Protein AF-A0A8I1TE51-F1 (afdb_monomer)

pLDDT: mean 81.82, std 17.9, range [46.09, 98.19]

Solvent-accessible surface area (backbone atoms only — not comparable to full-atom values): 4781 Å² total; per-residue (Å²): 119,65,65,63,55,51,53,50,52,53,52,51,53,53,49,51,23,51,52,44,17,60,45,39,63,42,68,73,48,28,55,52,50,52,52,50,39,61,72,36,53,76,80,82,85,61,88,74,62,96,80,68,78,77,52,70,70,54,58,49,53,49,54,51,30,52,52,52,39,52,36,52,52,50,3,48,52,51,30,71,71,49,82,130

Secondary structure (DSSP, 8-state):
-HHHHHHHHHHHHHHHHHHHHHHTTSHHHHHHHHHHHHHHS----S---TT-PPPHHHHHHHHHHHHHHHHHHHHHHHHHHS--

Radius of gyration: 15.99 Å; Cα contacts (8 Å, |Δi|>4): 46; chains: 1; bounding box: 25×42×38 Å

Sequence (84 aa):
MTDILEARILAHRRLLISLVAMLAGDPNYRTRIEALLDESEIPMDQEEDPGIVPGEAFAEQSRSAEEITAILRQGLARASASPR

Mean predicted aligned error: 8.62 Å

Foldseek 3Di:
DVVVVVVVVVVVLVVLLQVLLVQCLDVVSVVVLVVVLVVLPDPPPDPPPVPDDPDVVVVVSNVVSVSSNVSSVSSNVNNVVDDD

Structure (mmCIF, N/CA/C/O backbone):
data_AF-A0A8I1TE51-F1
#
_entry.id   AF-A0A8I1TE51-F1
#
loop_
_atom_site.group_PDB
_atom_site.id
_atom_site.type_symbol
_atom_site.label_atom_id
_atom_site.label_alt_id
_atom_site.label_comp_id
_atom_site.label_asym_id
_atom_site.label_entity_id
_atom_site.label_seq_id
_atom_site.pdbx_PDB_ins_code
_atom_site.Cartn_x
_atom_site.Cartn_y
_atom_site.Cartn_z
_atom_site.occupancy
_atom_site.B_iso_or_equiv
_atom_site.auth_seq_id
_atom_site.auth_comp_id
_atom_site.auth_asym_id
_atom_site.auth_atom_id
_atom_site.pdbx_PDB_model_num
ATOM 1 N N . MET A 1 1 ? 13.900 -7.067 -25.106 1.00 57.59 1 MET A N 1
ATOM 2 C CA . MET A 1 1 ? 14.609 -6.476 -23.939 1.00 57.59 1 MET A CA 1
ATOM 3 C C . MET A 1 1 ? 13.624 -5.890 -22.923 1.00 57.59 1 MET A C 1
ATOM 5 O O . MET A 1 1 ? 13.887 -5.991 -21.733 1.00 57.59 1 MET A O 1
ATOM 9 N N . THR A 1 2 ? 12.492 -5.335 -23.373 1.00 65.81 2 THR A N 1
ATOM 10 C CA . THR A 1 2 ? 11.359 -4.864 -22.550 1.00 65.81 2 THR A CA 1
ATOM 11 C C . THR A 1 2 ? 10.798 -5.929 -21.604 1.00 65.81 2 THR A C 1
ATOM 13 O O . THR A 1 2 ? 10.600 -5.640 -20.430 1.00 65.81 2 THR A O 1
ATOM 16 N N . ASP A 1 3 ? 10.678 -7.177 -22.059 1.00 83.44 3 ASP A N 1
ATOM 17 C CA . ASP A 1 3 ? 10.013 -8.247 -21.297 1.00 83.44 3 ASP A CA 1
ATOM 18 C C . ASP A 1 3 ? 10.742 -8.612 -19.993 1.00 83.44 3 ASP A C 1
ATOM 20 O O . ASP A 1 3 ? 10.117 -8.966 -18.998 1.00 83.44 3 ASP A O 1
ATOM 24 N N . ILE A 1 4 ? 12.077 -8.488 -19.959 1.00 93.38 4 ILE A N 1
ATOM 25 C CA . ILE A 1 4 ? 12.865 -8.761 -18.745 1.00 93.38 4 ILE A CA 1
ATOM 26 C C . ILE A 1 4 ? 12.652 -7.651 -17.712 1.00 93.38 4 ILE A C 1
ATOM 28 O O . ILE A 1 4 ? 12.549 -7.927 -16.517 1.00 93.38 4 ILE A O 1
ATOM 32 N N . LEU A 1 5 ? 12.598 -6.392 -18.155 1.00 93.69 5 LEU A N 1
ATOM 33 C CA . LEU A 1 5 ? 12.344 -5.261 -17.266 1.00 93.69 5 LEU A CA 1
ATOM 34 C C . LEU A 1 5 ? 10.919 -5.324 -16.711 1.00 93.69 5 LEU A C 1
ATOM 36 O O . LEU A 1 5 ? 10.736 -5.208 -15.501 1.00 93.69 5 LEU A O 1
ATOM 40 N N . GLU A 1 6 ? 9.936 -5.580 -17.570 1.00 92.75 6 GLU A N 1
ATOM 41 C CA . GLU A 1 6 ? 8.541 -5.745 -17.170 1.00 92.75 6 GLU A CA 1
ATOM 42 C C . GLU A 1 6 ? 8.377 -6.904 -16.177 1.00 92.75 6 GLU A C 1
ATOM 44 O O . GLU A 1 6 ? 7.797 -6.723 -15.105 1.00 92.75 6 GLU A O 1
ATOM 49 N N . ALA A 1 7 ? 8.985 -8.063 -16.454 1.00 94.06 7 ALA A N 1
ATOM 50 C CA . ALA A 1 7 ? 8.973 -9.200 -15.537 1.00 94.06 7 ALA A CA 1
ATOM 51 C C . ALA A 1 7 ? 9.578 -8.851 -14.167 1.00 94.06 7 ALA A C 1
ATOM 53 O O . ALA A 1 7 ? 9.043 -9.253 -13.129 1.00 94.06 7 ALA A O 1
ATOM 54 N N . ARG A 1 8 ? 10.667 -8.068 -14.137 1.00 96.00 8 ARG A N 1
ATOM 55 C CA . ARG A 1 8 ? 11.262 -7.584 -12.883 1.00 96.00 8 ARG A CA 1
ATOM 56 C C . ARG A 1 8 ? 10.309 -6.646 -12.149 1.00 96.00 8 ARG A C 1
ATOM 58 O O . ARG A 1 8 ? 10.106 -6.850 -10.956 1.00 96.00 8 ARG A O 1
ATOM 65 N N . ILE A 1 9 ? 9.710 -5.666 -12.820 1.00 94.81 9 ILE A N 1
ATOM 66 C CA . ILE A 1 9 ? 8.770 -4.719 -12.195 1.00 94.81 9 ILE A CA 1
ATOM 67 C C . ILE A 1 9 ? 7.575 -5.471 -11.600 1.00 94.81 9 ILE A C 1
ATOM 69 O O . ILE A 1 9 ? 7.256 -5.294 -10.424 1.00 94.81 9 ILE A O 1
ATOM 73 N N . LEU A 1 10 ? 6.984 -6.397 -12.358 1.00 95.19 10 LEU A N 1
ATOM 74 C CA . LEU A 1 10 ? 5.878 -7.231 -11.889 1.00 95.19 10 LEU A CA 1
ATOM 75 C C . LEU A 1 10 ? 6.260 -8.077 -10.668 1.00 95.19 10 LEU A C 1
ATOM 77 O O . LEU A 1 10 ? 5.458 -8.214 -9.741 1.00 95.19 10 LEU A O 1
ATOM 81 N N . ALA A 1 11 ? 7.478 -8.627 -10.628 1.00 97.06 11 ALA A N 1
ATOM 82 C CA . ALA A 1 11 ? 7.963 -9.377 -9.472 1.00 97.06 11 ALA A CA 1
ATOM 83 C C . ALA A 1 11 ? 8.05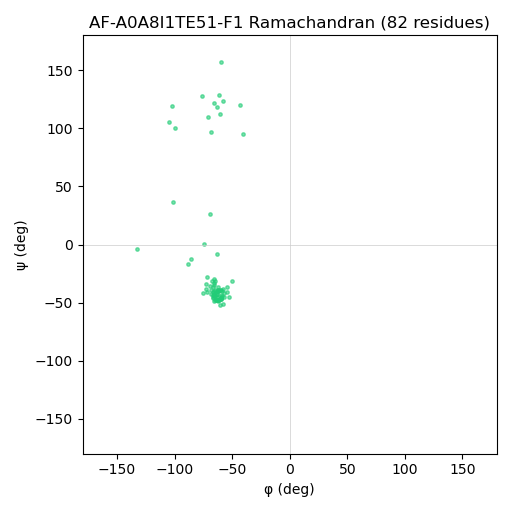6 -8.498 -8.211 1.00 97.06 11 ALA A C 1
ATOM 85 O O . ALA A 1 11 ? 7.596 -8.910 -7.145 1.00 97.06 11 ALA A O 1
ATOM 86 N N . HIS A 1 12 ? 8.577 -7.274 -8.334 1.00 97.69 12 HIS A N 1
ATOM 87 C CA . HIS A 1 12 ? 8.658 -6.334 -7.211 1.00 97.69 12 HIS A CA 1
ATOM 88 C C . HIS A 1 12 ? 7.265 -5.885 -6.762 1.00 97.69 12 HIS A C 1
ATOM 90 O O . HIS A 1 12 ? 6.976 -5.919 -5.568 1.00 97.69 12 HIS A O 1
ATOM 96 N N . ARG A 1 13 ? 6.363 -5.568 -7.700 1.00 97.56 13 ARG A N 1
ATOM 97 C CA . ARG A 1 13 ? 4.969 -5.211 -7.394 1.00 97.56 13 ARG A CA 1
ATOM 98 C C . ARG A 1 13 ? 4.267 -6.316 -6.604 1.00 97.56 13 ARG A C 1
ATOM 100 O O . ARG A 1 13 ? 3.648 -6.048 -5.578 1.00 97.56 13 ARG A O 1
ATOM 107 N N . ARG A 1 14 ? 4.423 -7.580 -7.016 1.00 97.19 14 ARG A N 1
ATOM 108 C CA . ARG A 1 14 ? 3.874 -8.745 -6.294 1.00 97.19 14 ARG A CA 1
ATOM 109 C C . ARG A 1 14 ? 4.456 -8.900 -4.890 1.00 97.19 14 ARG A C 1
ATOM 111 O O . ARG A 1 14 ? 3.717 -9.238 -3.959 1.00 97.19 14 ARG A O 1
ATOM 118 N N . LEU A 1 15 ? 5.759 -8.666 -4.732 1.00 98.00 15 LEU A N 1
ATOM 119 C CA . LEU A 1 15 ? 6.419 -8.709 -3.429 1.00 98.00 15 LEU A CA 1
ATOM 120 C C . LEU A 1 15 ? 5.869 -7.615 -2.505 1.00 98.00 15 LEU A C 1
ATOM 122 O O . LEU A 1 15 ? 5.474 -7.919 -1.383 1.00 98.00 15 LEU A O 1
ATOM 126 N N . LEU A 1 16 ? 5.761 -6.380 -2.998 1.00 98.19 16 LEU A N 1
ATOM 127 C CA . LEU A 1 16 ? 5.230 -5.242 -2.246 1.00 98.19 16 LEU A CA 1
ATOM 128 C C . LEU A 1 16 ? 3.777 -5.467 -1.814 1.00 98.19 16 LEU A C 1
ATOM 130 O O . LEU A 1 16 ? 3.469 -5.312 -0.637 1.00 98.19 16 LEU A O 1
ATOM 134 N N . ILE A 1 17 ? 2.906 -5.934 -2.715 1.00 98.12 17 ILE A N 1
ATOM 135 C CA . ILE A 1 17 ? 1.515 -6.290 -2.374 1.00 98.12 17 ILE A CA 1
ATOM 136 C C . ILE A 1 17 ? 1.477 -7.338 -1.253 1.00 98.12 17 ILE A C 1
ATOM 138 O O . ILE A 1 17 ? 0.663 -7.248 -0.335 1.00 98.12 17 ILE A O 1
ATOM 142 N N . SER A 1 18 ? 2.361 -8.338 -1.309 1.00 97.62 18 SER A N 1
ATOM 143 C CA . SER A 1 18 ? 2.424 -9.394 -0.293 1.00 97.62 18 SER A CA 1
ATOM 144 C C . SER A 1 18 ? 2.913 -8.861 1.059 1.00 97.62 18 SER A C 1
ATOM 146 O O . SER A 1 18 ? 2.361 -9.239 2.088 1.00 97.62 18 SER A O 1
ATOM 148 N N . LEU A 1 19 ? 3.896 -7.955 1.065 1.00 97.56 19 LEU A N 1
ATOM 149 C CA . LEU A 1 19 ? 4.373 -7.279 2.276 1.00 97.56 19 LEU A CA 1
ATOM 150 C C . LEU A 1 19 ? 3.271 -6.428 2.916 1.00 97.56 19 LEU A C 1
ATOM 152 O O . LEU A 1 19 ? 3.023 -6.562 4.112 1.00 97.56 19 LEU A O 1
ATOM 156 N N . VAL A 1 20 ? 2.565 -5.618 2.120 1.00 97.56 20 VAL A N 1
ATOM 157 C CA . VAL A 1 20 ? 1.429 -4.815 2.600 1.00 97.56 20 VAL A CA 1
ATOM 158 C C . VAL A 1 20 ? 0.345 -5.716 3.186 1.00 97.56 20 VAL A C 1
ATOM 160 O O . VAL A 1 20 ? -0.144 -5.434 4.273 1.00 97.56 20 VAL A O 1
ATOM 163 N N . ALA A 1 21 ? 0.008 -6.828 2.526 1.00 97.00 21 ALA A N 1
ATOM 164 C CA . ALA A 1 21 ? -0.996 -7.763 3.031 1.00 97.00 21 ALA A CA 1
ATOM 165 C C . ALA A 1 21 ? -0.605 -8.393 4.382 1.00 97.00 21 ALA A C 1
ATOM 167 O O . ALA A 1 21 ? -1.455 -8.533 5.259 1.00 97.00 21 ALA A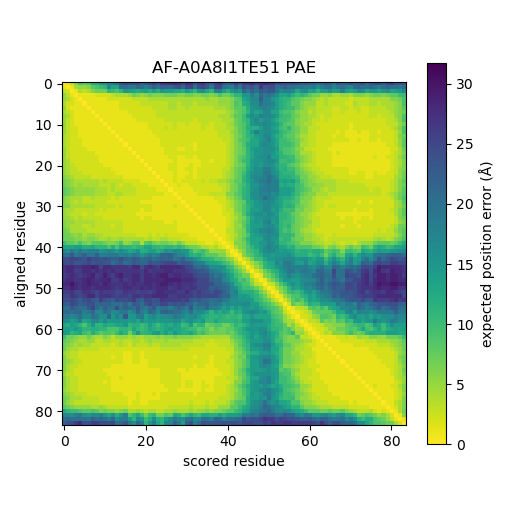 O 1
ATOM 168 N N . MET A 1 22 ? 0.672 -8.750 4.571 1.00 96.12 22 MET A N 1
ATOM 169 C CA . MET A 1 22 ? 1.167 -9.275 5.851 1.00 96.12 22 MET A CA 1
ATOM 170 C C . MET A 1 22 ? 1.099 -8.221 6.961 1.00 96.12 22 MET A C 1
ATOM 172 O O . MET A 1 22 ? 0.634 -8.521 8.060 1.00 96.12 22 MET A O 1
ATOM 176 N N . LEU A 1 23 ? 1.520 -6.986 6.669 1.00 96.12 23 LEU A N 1
ATOM 177 C CA . LEU A 1 23 ? 1.479 -5.874 7.621 1.00 96.12 23 LEU A CA 1
ATOM 178 C C . LEU A 1 23 ? 0.041 -5.498 7.993 1.00 96.12 23 LEU A C 1
ATO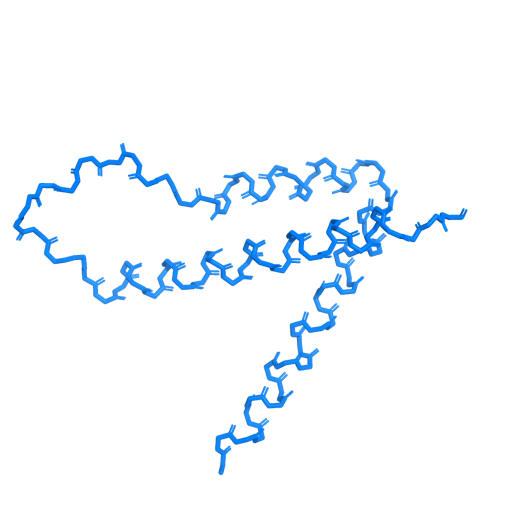M 180 O O . LEU A 1 23 ? -0.262 -5.370 9.173 1.00 96.12 23 LEU A O 1
ATOM 184 N N . ALA A 1 24 ? -0.861 -5.412 7.012 1.00 95.50 24 ALA A N 1
ATOM 185 C CA . ALA A 1 24 ? -2.277 -5.081 7.198 1.00 95.50 24 ALA A CA 1
ATOM 186 C C . ALA A 1 24 ? -3.058 -6.106 8.037 1.00 95.50 24 ALA A C 1
ATOM 188 O O . ALA A 1 24 ? -4.214 -5.869 8.395 1.00 95.50 24 ALA A O 1
ATOM 189 N N . GLY A 1 25 ? -2.445 -7.246 8.359 1.00 91.62 25 GLY A N 1
ATOM 190 C CA . GLY A 1 25 ? -2.966 -8.121 9.387 1.00 91.62 25 GLY A CA 1
ATOM 191 C C . GLY A 1 25 ? -2.976 -7.444 10.764 1.00 91.62 25 GLY A C 1
ATOM 192 O O . GLY A 1 25 ? -3.914 -7.651 11.534 1.00 91.62 25 GLY A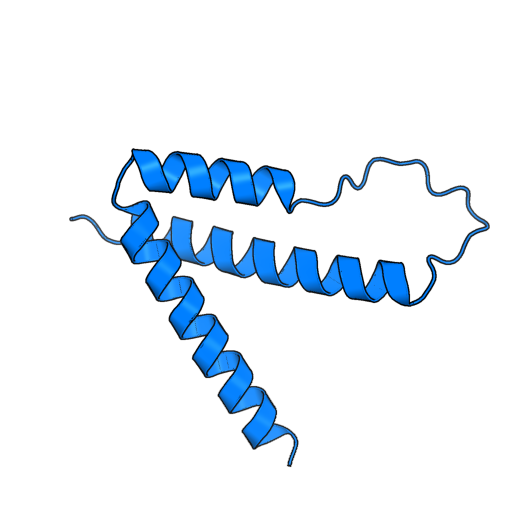 O 1
ATOM 193 N N . ASP A 1 26 ? -1.934 -6.719 11.156 1.00 93.62 26 ASP A N 1
ATOM 194 C CA . ASP A 1 26 ? -1.917 -6.030 12.452 1.00 93.62 26 ASP A CA 1
ATOM 195 C C . ASP A 1 26 ? -2.797 -4.769 12.377 1.00 93.62 26 ASP A C 1
ATOM 197 O O . ASP A 1 26 ? -2.580 -3.950 11.479 1.00 93.62 26 ASP A O 1
ATOM 201 N N . PRO A 1 27 ? -3.761 -4.567 13.295 1.00 92.06 27 PRO A N 1
ATOM 202 C CA . PRO A 1 27 ? -4.608 -3.376 13.294 1.00 92.06 27 PRO A CA 1
ATOM 203 C C . PRO A 1 27 ? -3.830 -2.051 13.302 1.00 92.06 27 PRO A C 1
ATOM 205 O O . PRO A 1 27 ? -4.237 -1.113 12.625 1.00 92.06 27 PRO A O 1
ATOM 208 N N . ASN A 1 28 ? -2.693 -1.968 14.003 1.00 91.44 28 ASN A N 1
ATOM 209 C CA . ASN A 1 28 ? -1.901 -0.736 14.067 1.00 91.44 28 ASN A CA 1
ATOM 210 C C . ASN A 1 28 ? -1.261 -0.403 12.714 1.00 91.44 28 ASN A C 1
ATOM 212 O O . ASN A 1 28 ? -1.267 0.750 12.278 1.00 91.44 28 ASN A O 1
ATOM 216 N N . TYR A 1 29 ? -0.719 -1.415 12.030 1.00 94.88 29 TYR A N 1
ATOM 217 C CA . TYR A 1 29 ? -0.147 -1.226 10.699 1.00 94.88 29 TYR A CA 1
ATOM 218 C C . TYR A 1 29 ? -1.232 -1.018 9.648 1.00 94.88 29 TYR A C 1
ATOM 220 O O . TYR A 1 29 ? -1.027 -0.229 8.730 1.00 94.88 29 TYR A O 1
ATOM 228 N N . ARG A 1 30 ? -2.396 -1.657 9.802 1.00 95.12 30 ARG A N 1
ATOM 229 C CA . ARG A 1 30 ? -3.545 -1.451 8.920 1.00 95.12 30 ARG A CA 1
ATOM 230 C C . ARG A 1 30 ? -3.989 0.011 8.904 1.00 95.12 30 ARG A C 1
ATOM 232 O O . ARG A 1 30 ? -4.036 0.590 7.824 1.00 95.12 30 ARG A O 1
ATOM 239 N N . THR A 1 31 ? -4.195 0.626 10.069 1.00 94.12 31 THR A N 1
ATOM 240 C CA . THR A 1 31 ? -4.552 2.053 10.160 1.00 94.12 31 THR A CA 1
ATOM 241 C C . THR A 1 31 ? -3.495 2.943 9.506 1.00 94.12 31 THR A C 1
ATOM 243 O O . THR A 1 31 ? -3.825 3.916 8.832 1.00 94.12 31 THR A O 1
ATOM 246 N N . ARG A 1 32 ? -2.202 2.616 9.657 1.00 94.50 32 ARG A N 1
ATOM 247 C CA . ARG A 1 32 ? -1.136 3.401 9.018 1.00 94.50 32 ARG A CA 1
ATOM 248 C C . ARG A 1 32 ? -1.115 3.240 7.495 1.00 94.50 32 ARG A C 1
ATOM 250 O O . ARG A 1 32 ? -0.810 4.206 6.805 1.00 94.50 32 ARG A O 1
ATOM 257 N N . ILE A 1 33 ? -1.424 2.048 6.986 1.00 95.44 33 ILE A N 1
ATOM 258 C CA . ILE A 1 33 ? -1.547 1.767 5.548 1.00 95.44 33 ILE A CA 1
ATOM 259 C C . ILE A 1 33 ? -2.741 2.519 4.952 1.00 95.44 33 ILE A C 1
ATOM 261 O O . ILE A 1 33 ? -2.614 3.069 3.865 1.00 95.44 33 ILE A O 1
ATOM 265 N N . GLU A 1 34 ? -3.869 2.568 5.661 1.00 93.94 34 GLU A N 1
ATOM 266 C CA . GLU A 1 34 ? -5.053 3.340 5.260 1.00 93.94 34 GLU A CA 1
ATOM 267 C C . GLU A 1 34 ? -4.740 4.846 5.227 1.00 93.94 34 GLU A C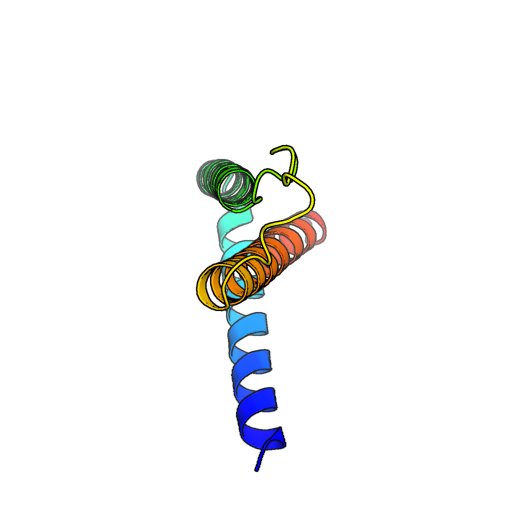 1
ATOM 269 O O . GLU A 1 34 ? -4.973 5.487 4.212 1.00 93.94 34 GLU A O 1
ATOM 274 N N . ALA A 1 35 ? -4.061 5.387 6.245 1.00 92.50 35 ALA A N 1
ATOM 275 C CA . ALA A 1 35 ? -3.609 6.782 6.216 1.00 92.50 35 ALA A CA 1
ATOM 276 C C . ALA A 1 35 ? -2.637 7.079 5.055 1.00 92.50 35 ALA A C 1
ATOM 278 O O . ALA A 1 35 ? -2.717 8.129 4.430 1.00 92.50 35 ALA A O 1
ATOM 279 N N . LEU A 1 36 ? -1.723 6.153 4.742 1.00 90.62 36 LEU A N 1
ATOM 280 C CA . LEU A 1 36 ? -0.812 6.305 3.603 1.00 90.62 36 LEU A CA 1
ATOM 281 C C . LEU A 1 36 ? -1.559 6.278 2.262 1.00 90.62 36 LEU A C 1
ATOM 283 O O . LEU A 1 36 ? -1.143 6.949 1.321 1.00 90.62 36 LEU A O 1
ATOM 287 N N . LEU A 1 37 ? -2.628 5.487 2.165 1.00 91.38 37 LEU A N 1
ATOM 288 C CA . LEU A 1 37 ? -3.489 5.459 0.989 1.00 91.38 37 LEU A CA 1
ATOM 289 C C . LEU A 1 37 ? -4.151 6.826 0.791 1.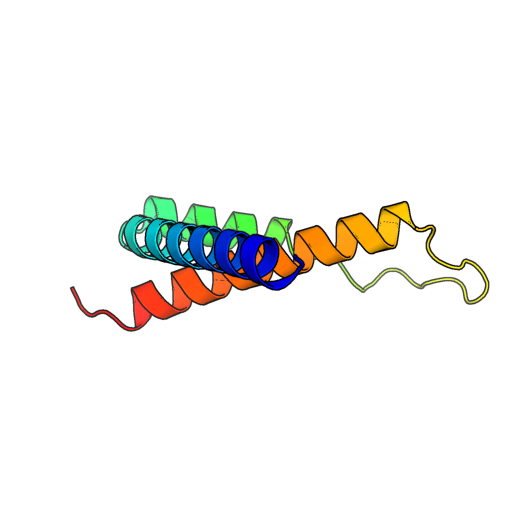00 91.38 37 LEU A C 1
ATOM 291 O O . LEU A 1 37 ? -4.039 7.373 -0.300 1.00 91.38 37 LEU A O 1
ATOM 295 N N . ASP A 1 38 ? -4.720 7.402 1.848 1.00 88.06 38 ASP A N 1
ATOM 296 C CA . ASP A 1 38 ? -5.343 8.729 1.801 1.00 88.06 38 ASP A CA 1
ATOM 297 C C . ASP A 1 38 ? -4.325 9.831 1.443 1.00 88.06 38 ASP A C 1
ATOM 299 O O . ASP A 1 38 ? -4.622 10.725 0.658 1.00 88.06 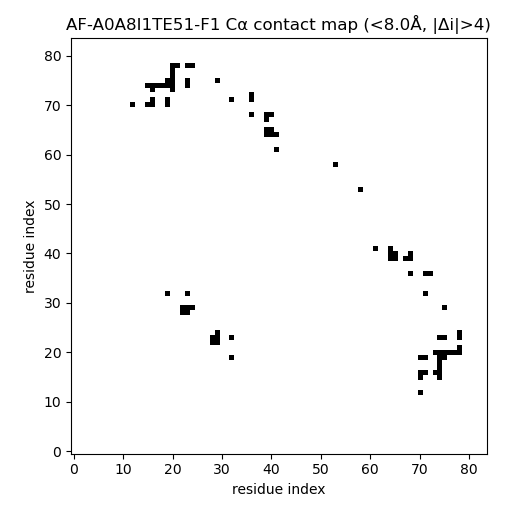38 ASP A O 1
ATOM 303 N N . GLU A 1 39 ? -3.094 9.752 1.967 1.00 85.00 39 GLU A N 1
ATOM 304 C CA . GLU A 1 39 ? -1.991 10.669 1.621 1.00 85.00 39 GLU A CA 1
ATOM 305 C C . GLU A 1 39 ? -1.537 10.531 0.152 1.00 85.00 39 GLU A C 1
ATOM 307 O O . GLU A 1 39 ? -1.026 11.488 -0.432 1.00 85.00 39 GLU A O 1
ATOM 312 N N . SER A 1 40 ? -1.674 9.336 -0.434 1.00 80.62 40 SER A N 1
ATOM 313 C CA . SER A 1 40 ? -1.223 9.027 -1.800 1.00 80.62 40 SER A CA 1
ATOM 314 C C . SER A 1 40 ? -2.282 9.320 -2.861 1.00 80.62 40 SER A C 1
ATOM 316 O O . SER A 1 40 ? -1.953 9.386 -4.048 1.00 80.62 40 SER A O 1
ATOM 318 N N . GLU A 1 41 ? -3.543 9.481 -2.465 1.00 74.25 41 GLU A N 1
ATOM 319 C CA . GLU A 1 41 ? -4.596 9.932 -3.363 1.00 74.25 41 GLU A CA 1
ATOM 320 C C . GLU A 1 41 ? -4.367 11.409 -3.694 1.00 74.25 41 GLU A C 1
ATOM 322 O O . GLU A 1 41 ? -4.502 12.296 -2.854 1.00 74.25 41 GLU A O 1
ATOM 327 N N . ILE A 1 42 ? -3.985 11.682 -4.943 1.00 65.12 42 ILE A N 1
ATOM 328 C CA . ILE A 1 42 ? -3.858 13.053 -5.435 1.00 65.12 42 ILE A CA 1
ATOM 329 C C . ILE A 1 42 ? -5.265 13.669 -5.447 1.00 65.12 42 ILE A C 1
ATOM 331 O O . ILE A 1 42 ? -6.141 13.130 -6.131 1.00 65.12 42 ILE A O 1
ATOM 335 N N . PRO A 1 43 ? -5.506 14.791 -4.741 1.00 56.16 43 PRO A N 1
ATOM 336 C CA . PRO A 1 43 ? -6.782 15.485 -4.808 1.00 56.16 43 PRO A CA 1
ATOM 337 C C . PRO A 1 43 ? -7.033 15.942 -6.248 1.00 56.16 43 PRO A C 1
ATOM 339 O O . PRO A 1 43 ? -6.341 16.820 -6.753 1.00 56.16 43 PRO A O 1
ATOM 342 N N . MET A 1 44 ? -8.027 15.348 -6.907 1.00 52.94 44 MET A N 1
ATOM 343 C CA . MET A 1 44 ? -8.463 15.746 -8.252 1.00 52.94 44 MET A CA 1
ATOM 344 C C . MET A 1 44 ? -9.267 17.061 -8.263 1.00 52.94 44 MET A C 1
ATOM 346 O O . MET A 1 44 ? -9.708 17.489 -9.322 1.00 52.94 44 MET A O 1
ATOM 350 N N . ASP A 1 45 ? -9.481 17.694 -7.106 1.00 46.41 45 ASP A N 1
ATOM 351 C CA . ASP A 1 45 ? -10.443 18.792 -6.929 1.00 46.41 45 ASP A CA 1
ATOM 352 C C . ASP A 1 45 ? -9.780 20.181 -6.896 1.00 46.41 45 ASP A C 1
ATOM 354 O O . ASP A 1 45 ? -10.169 21.072 -6.141 1.00 46.41 45 ASP A O 1
ATOM 358 N N . GLN A 1 46 ? -8.740 20.374 -7.707 1.00 47.78 46 GLN A N 1
ATOM 359 C CA . GLN A 1 46 ? -8.302 21.714 -8.086 1.00 47.78 46 GLN A CA 1
ATOM 360 C C . GLN A 1 46 ? -8.814 21.966 -9.496 1.00 47.78 46 GLN A C 1
ATOM 362 O O . GLN A 1 46 ? -8.475 21.226 -10.413 1.00 47.78 46 GLN A O 1
ATOM 367 N N . GLU A 1 47 ? -9.656 22.991 -9.636 1.00 47.78 47 GLU A N 1
ATOM 368 C CA . GLU A 1 47 ? -9.987 23.646 -10.899 1.00 47.78 47 GLU A CA 1
ATOM 369 C C . GLU A 1 47 ? -8.719 23.791 -11.753 1.00 47.78 47 GLU A C 1
ATOM 371 O O . GLU A 1 47 ? -7.946 24.736 -11.589 1.00 47.78 47 GLU A O 1
ATOM 376 N N . GLU A 1 48 ? -8.477 22.838 -12.656 1.00 46.09 48 GLU A N 1
ATOM 377 C CA . GLU A 1 48 ? -7.492 23.013 -13.711 1.00 46.09 48 GLU A CA 1
ATOM 378 C C . GLU A 1 48 ? -8.046 24.081 -14.657 1.00 46.09 48 GLU A C 1
ATOM 380 O O . GLU A 1 48 ? -8.898 23.828 -15.511 1.00 46.09 48 GLU A O 1
ATOM 385 N N . ASP A 1 49 ? -7.586 25.313 -14.436 1.00 54.50 49 ASP A N 1
ATOM 386 C CA . ASP A 1 49 ? -7.709 26.449 -15.342 1.00 54.50 49 ASP A CA 1
ATOM 387 C C . ASP A 1 49 ? -7.398 25.957 -16.778 1.00 54.50 49 ASP A C 1
ATOM 389 O O . ASP A 1 49 ? -6.307 25.415 -16.999 1.00 54.50 49 ASP A O 1
ATOM 393 N N . PRO A 1 50 ? -8.329 26.070 -17.753 1.00 55.72 50 PRO A N 1
ATOM 394 C CA . PRO A 1 50 ? -8.336 25.313 -19.018 1.00 55.72 50 PRO A CA 1
ATOM 395 C C . PRO A 1 50 ? -7.218 25.670 -20.024 1.00 55.72 50 PRO A C 1
ATOM 397 O O . PRO A 1 50 ? -7.376 25.488 -21.232 1.00 55.72 50 PRO A O 1
ATOM 400 N N . GLY A 1 51 ? -6.079 26.183 -19.559 1.00 55.75 51 GLY A N 1
ATOM 401 C CA . GLY A 1 51 ? -4.934 26.595 -20.367 1.00 55.75 51 GLY A CA 1
ATOM 402 C C . GLY A 1 51 ? -3.566 26.097 -19.893 1.00 55.75 51 GLY A C 1
ATOM 403 O O . GLY A 1 51 ? -2.586 26.358 -20.591 1.00 55.75 51 GLY A O 1
ATOM 404 N N . ILE A 1 52 ? -3.454 25.391 -18.760 1.00 46.41 52 ILE A N 1
ATOM 405 C CA . ILE A 1 52 ? -2.164 24.861 -18.293 1.00 46.41 52 ILE A CA 1
ATOM 406 C C . ILE A 1 52 ? -2.108 23.360 -18.553 1.00 46.41 52 ILE A C 1
ATOM 408 O O . ILE A 1 52 ? -2.723 22.569 -17.854 1.00 46.41 52 ILE A O 1
ATOM 412 N N . VAL A 1 53 ? -1.332 22.963 -19.562 1.00 52.88 53 VAL A N 1
ATOM 413 C CA . VAL A 1 53 ? -0.914 21.566 -19.724 1.00 52.88 53 VAL A CA 1
ATOM 414 C C . VAL A 1 53 ? -0.064 21.210 -18.499 1.00 52.88 53 VAL A C 1
ATOM 416 O O . VAL A 1 53 ? 0.980 21.848 -18.311 1.00 52.88 53 VAL A O 1
ATOM 419 N N . PRO A 1 54 ? -0.455 20.232 -17.661 1.00 52.69 54 PRO A N 1
ATOM 420 C CA . PRO A 1 54 ? 0.377 19.811 -16.544 1.00 52.69 54 PRO A CA 1
ATOM 421 C C . PRO A 1 54 ? 1.730 19.346 -17.093 1.00 52.69 54 PRO A C 1
ATOM 423 O O . PRO A 1 54 ? 1.793 18.497 -17.983 1.00 52.69 54 PRO A O 1
ATOM 426 N N . GLY A 1 55 ? 2.826 19.946 -16.620 1.00 58.31 55 GLY A N 1
ATOM 427 C CA . GLY A 1 55 ? 4.172 19.603 -17.090 1.00 58.31 55 GLY A CA 1
ATOM 428 C C . GLY A 1 55 ? 4.506 18.124 -16.850 1.00 58.31 55 GLY A C 1
ATOM 429 O O . GLY A 1 55 ? 3.949 17.495 -15.953 1.00 58.31 55 GLY A O 1
ATOM 430 N N . GLU A 1 56 ? 5.456 17.565 -17.609 1.00 54.84 56 GLU A N 1
ATOM 431 C CA . GLU A 1 56 ? 5.838 16.138 -17.542 1.00 54.84 56 GLU A CA 1
ATOM 432 C C . GLU A 1 56 ? 6.129 15.635 -16.112 1.00 54.84 56 GLU A C 1
ATOM 434 O O . GLU A 1 56 ? 5.817 14.492 -15.780 1.00 54.84 56 GLU A O 1
ATOM 439 N N . ALA A 1 57 ? 6.644 16.505 -15.236 1.00 54.22 57 ALA A N 1
ATOM 440 C CA . ALA A 1 57 ? 6.899 16.202 -13.828 1.00 54.22 57 ALA A CA 1
ATOM 441 C C . ALA A 1 57 ? 5.622 15.934 -13.003 1.00 54.22 57 ALA A C 1
ATOM 443 O O . ALA A 1 57 ? 5.653 15.098 -12.101 1.00 54.22 57 ALA A O 1
ATOM 444 N N . PHE A 1 58 ? 4.499 16.595 -13.311 1.00 54.19 58 PHE A N 1
ATOM 445 C CA . PHE A 1 58 ? 3.197 16.308 -12.692 1.00 54.19 58 PHE A CA 1
ATOM 446 C C . PHE A 1 58 ? 2.626 14.982 -13.205 1.00 54.19 58 PHE A C 1
ATOM 448 O O . PHE A 1 58 ? 2.114 14.187 -12.420 1.00 54.19 58 PHE A O 1
ATOM 455 N N . ALA A 1 59 ? 2.798 14.686 -14.498 1.00 61.16 59 ALA A N 1
ATOM 456 C CA . ALA A 1 59 ? 2.372 13.416 -15.087 1.00 61.16 59 ALA A CA 1
ATOM 457 C C . ALA A 1 59 ? 3.181 12.206 -14.570 1.00 61.16 59 ALA A C 1
ATOM 459 O O . ALA A 1 59 ? 2.668 11.090 -14.490 1.00 61.16 59 ALA A O 1
ATOM 460 N N . GLU A 1 60 ? 4.460 12.382 -14.230 1.00 59.53 60 GLU A N 1
ATOM 461 C CA . GLU A 1 60 ? 5.279 11.333 -13.606 1.00 59.53 60 GLU A CA 1
ATOM 462 C C . GLU A 1 60 ? 4.931 11.125 -12.124 1.00 59.53 60 GLU A C 1
ATOM 464 O O . GLU A 1 60 ? 4.779 9.983 -11.684 1.00 59.53 60 GLU A O 1
ATOM 469 N N . GLN A 1 61 ? 4.719 12.209 -11.372 1.00 63.72 61 GLN A N 1
ATOM 470 C CA . GLN A 1 61 ? 4.253 12.137 -9.982 1.00 63.72 61 GLN A CA 1
ATOM 471 C C . GLN A 1 61 ? 2.871 11.483 -9.880 1.00 63.72 61 GLN A C 1
ATOM 473 O O . GLN A 1 61 ? 2.665 10.633 -9.015 1.00 63.72 61 GLN A O 1
ATOM 478 N N . SER A 1 62 ? 1.970 11.798 -10.813 1.00 75.06 62 SER A N 1
ATOM 479 C CA . SER A 1 62 ? 0.649 11.178 -10.912 1.00 75.06 62 SER A CA 1
ATOM 480 C C . SER A 1 62 ? 0.731 9.670 -11.159 1.00 75.06 62 SER A C 1
ATOM 482 O O . SER A 1 62 ? 0.154 8.898 -10.396 1.00 75.06 62 SER A O 1
ATOM 484 N N . ARG A 1 63 ? 1.561 9.223 -12.111 1.00 78.12 63 ARG A N 1
ATOM 485 C CA . ARG A 1 63 ? 1.772 7.786 -12.372 1.00 78.12 63 ARG A CA 1
ATOM 486 C C . ARG A 1 63 ? 2.381 7.038 -11.185 1.00 78.12 63 ARG A C 1
ATOM 488 O O . ARG A 1 63 ? 2.025 5.889 -10.929 1.00 78.12 63 ARG A O 1
ATOM 495 N N . SER A 1 64 ? 3.292 7.674 -10.450 1.00 83.44 64 SER A N 1
ATOM 496 C CA . SER A 1 64 ? 3.872 7.093 -9.233 1.00 83.44 64 SER A CA 1
ATOM 497 C C . SER A 1 64 ? 2.824 6.939 -8.123 1.00 83.44 64 SER A C 1
ATOM 499 O O . SER A 1 64 ? 2.713 5.874 -7.513 1.00 83.44 64 SER A O 1
ATOM 501 N N . ALA A 1 65 ? 2.006 7.971 -7.898 1.00 86.00 65 ALA A N 1
ATOM 502 C CA . ALA A 1 65 ? 0.941 7.959 -6.898 1.00 86.00 65 ALA A CA 1
ATOM 503 C C . ALA A 1 65 ? -0.148 6.916 -7.208 1.00 86.00 65 ALA A C 1
ATOM 505 O O . ALA A 1 65 ? -0.590 6.194 -6.310 1.00 86.00 65 ALA A O 1
ATOM 506 N N . GLU A 1 66 ? -0.528 6.774 -8.481 1.00 89.44 66 GLU A N 1
ATOM 507 C CA . GLU A 1 66 ? -1.443 5.727 -8.950 1.00 89.44 66 GLU A CA 1
ATOM 508 C C . GLU A 1 66 ? -0.898 4.325 -8.655 1.00 89.44 66 GLU A C 1
ATOM 510 O O . GLU A 1 66 ? -1.614 3.459 -8.142 1.00 89.44 66 GLU A O 1
ATOM 515 N N . GLU A 1 67 ? 0.386 4.099 -8.941 1.00 93.19 67 GLU A N 1
ATOM 516 C CA . GLU A 1 67 ? 1.026 2.805 -8.730 1.00 93.19 67 GLU A CA 1
ATOM 517 C C . GLU A 1 67 ? 1.096 2.450 -7.238 1.00 93.19 67 GLU A C 1
ATOM 519 O O . GLU A 1 67 ? 0.760 1.320 -6.865 1.00 93.19 67 GLU A O 1
ATOM 524 N N . ILE A 1 68 ? 1.450 3.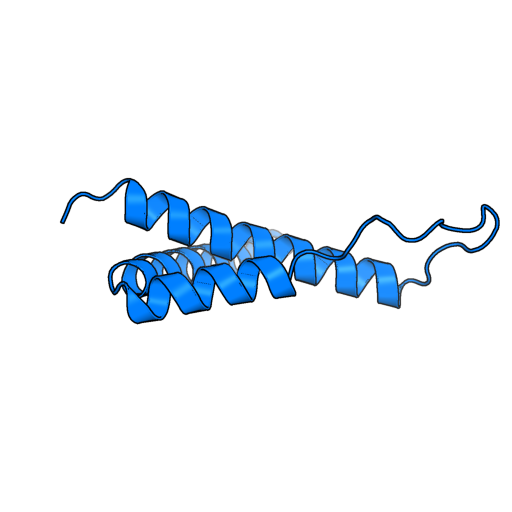416 -6.381 1.00 92.75 68 ILE A N 1
ATOM 525 C CA . ILE A 1 68 ? 1.456 3.272 -4.916 1.00 92.75 68 ILE A CA 1
ATOM 526 C C . ILE A 1 68 ? 0.047 2.947 -4.407 1.00 92.75 68 ILE A C 1
ATOM 528 O O . ILE A 1 68 ? -0.148 1.927 -3.740 1.00 92.75 68 ILE A O 1
ATOM 532 N N . THR A 1 69 ? -0.946 3.750 -4.790 1.00 94.19 69 THR A N 1
ATOM 533 C CA . THR A 1 69 ? -2.364 3.551 -4.455 1.00 94.19 69 THR A CA 1
ATOM 534 C C . THR A 1 69 ? -2.833 2.147 -4.835 1.00 94.19 69 THR A C 1
ATOM 536 O O . THR A 1 69 ? -3.460 1.440 -4.038 1.00 94.19 69 THR A O 1
ATOM 539 N N . ALA A 1 70 ? -2.473 1.681 -6.032 1.00 95.44 70 ALA A N 1
ATOM 540 C CA . ALA A 1 70 ? -2.838 0.355 -6.502 1.00 95.44 70 ALA A CA 1
ATOM 541 C C . ALA A 1 70 ? -2.171 -0.778 -5.697 1.00 95.44 70 ALA A C 1
ATOM 543 O O . ALA A 1 70 ? -2.811 -1.811 -5.477 1.00 95.44 70 ALA A O 1
ATOM 544 N N . ILE A 1 71 ? -0.919 -0.615 -5.249 1.00 97.12 71 ILE A N 1
ATOM 545 C CA . ILE A 1 71 ? -0.233 -1.589 -4.377 1.00 97.12 71 ILE A CA 1
ATOM 546 C C . ILE A 1 71 ? -0.928 -1.667 -3.017 1.00 97.12 71 ILE A C 1
ATOM 548 O O . ILE A 1 71 ? -1.228 -2.769 -2.548 1.00 97.12 71 ILE A O 1
ATOM 552 N N . LEU A 1 72 ? -1.208 -0.515 -2.399 1.00 96.88 72 LEU A N 1
ATOM 553 C CA . LEU A 1 72 ? -1.817 -0.436 -1.070 1.00 96.88 72 LEU A CA 1
ATOM 554 C C . LEU A 1 72 ? -3.217 -1.063 -1.064 1.00 96.88 72 LEU A C 1
ATOM 556 O O . LEU A 1 72 ? -3.493 -1.942 -0.243 1.00 96.88 72 LEU A O 1
ATOM 560 N N . ARG A 1 73 ? -4.065 -0.708 -2.040 1.00 96.62 73 ARG A N 1
ATOM 561 C CA . ARG A 1 73 ? -5.418 -1.271 -2.189 1.00 96.62 73 ARG A CA 1
ATOM 562 C C . ARG A 1 73 ? -5.400 -2.787 -2.385 1.00 96.62 73 ARG A C 1
ATOM 564 O O . ARG A 1 73 ? -6.160 -3.499 -1.732 1.00 96.62 73 ARG A O 1
ATOM 571 N N . GLN A 1 74 ? -4.515 -3.304 -3.241 1.00 97.31 74 GLN A N 1
ATOM 572 C CA . GLN A 1 74 ? -4.385 -4.753 -3.450 1.00 97.31 74 GLN A CA 1
ATOM 573 C C . GLN A 1 74 ? -3.893 -5.4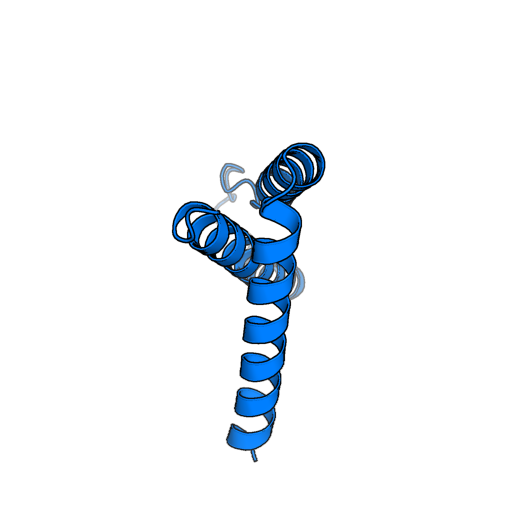80 -2.194 1.00 97.31 74 GLN A C 1
ATOM 575 O O . GLN A 1 74 ? -4.381 -6.569 -1.886 1.00 97.31 74 GLN A O 1
ATOM 580 N N . GLY A 1 75 ? -2.952 -4.887 -1.456 1.00 97.00 75 GLY A N 1
ATOM 581 C CA . GLY A 1 75 ? -2.473 -5.437 -0.190 1.00 97.00 75 GLY A CA 1
ATOM 582 C C . GLY A 1 75 ? -3.579 -5.517 0.866 1.00 97.00 75 GLY A C 1
ATOM 583 O O . GLY A 1 75 ? -3.791 -6.583 1.446 1.00 97.00 75 GLY A O 1
ATOM 584 N N . LEU A 1 76 ? -4.338 -4.431 1.054 1.00 96.31 76 LEU A N 1
ATOM 585 C CA . LEU A 1 76 ? -5.492 -4.379 1.962 1.00 96.31 76 LEU A CA 1
ATOM 586 C C . LEU A 1 76 ? -6.574 -5.397 1.577 1.00 96.31 76 LEU A C 1
ATOM 588 O O . LEU A 1 76 ? -7.048 -6.147 2.432 1.00 96.31 76 LEU A O 1
ATOM 592 N N . ALA A 1 77 ? -6.924 -5.476 0.289 1.00 95.88 77 ALA A N 1
ATOM 593 C CA . ALA A 1 77 ? -7.908 -6.433 -0.213 1.00 95.88 77 ALA A CA 1
ATOM 594 C C . ALA A 1 77 ? -7.480 -7.882 0.062 1.00 95.88 77 ALA A C 1
ATOM 596 O O . ALA A 1 77 ? -8.281 -8.697 0.523 1.00 95.88 77 ALA A O 1
ATOM 597 N N . ARG A 1 78 ? -6.200 -8.204 -0.158 1.00 94.69 78 ARG A N 1
ATOM 598 C CA . ARG A 1 78 ? -5.654 -9.537 0.115 1.00 94.69 78 ARG A CA 1
ATOM 599 C C . ARG A 1 78 ? -5.659 -9.880 1.604 1.00 94.69 78 ARG A C 1
ATOM 601 O O . ARG A 1 78 ? -5.980 -11.017 1.946 1.00 94.69 78 ARG A O 1
ATOM 608 N N . ALA A 1 79 ? -5.333 -8.922 2.472 1.00 94.06 79 ALA A N 1
ATOM 609 C CA . ALA A 1 79 ? -5.399 -9.104 3.922 1.00 94.06 79 ALA A CA 1
ATOM 610 C C . ALA A 1 79 ? -6.833 -9.380 4.397 1.00 94.06 79 ALA A C 1
ATOM 612 O O . ALA A 1 79 ? -7.045 -10.237 5.245 1.00 94.06 79 ALA A O 1
ATOM 613 N N . SER A 1 80 ? -7.823 -8.699 3.813 1.00 91.44 80 SER A N 1
ATOM 614 C CA . SER A 1 80 ? -9.242 -8.925 4.110 1.00 91.44 80 SER A CA 1
ATOM 615 C C . SER A 1 80 ? -9.786 -10.251 3.555 1.00 91.44 80 SER A C 1
ATOM 617 O O . SER A 1 80 ? -10.719 -10.804 4.129 1.00 91.44 80 SER A O 1
ATOM 619 N N . ALA A 1 81 ? -9.217 -10.774 2.463 1.00 87.94 81 ALA A N 1
ATOM 620 C CA . ALA A 1 81 ? -9.637 -12.032 1.839 1.00 87.94 81 ALA A CA 1
ATOM 621 C C . ALA A 1 81 ? -8.987 -13.291 2.444 1.00 87.94 81 ALA A C 1
ATOM 623 O O . ALA A 1 81 ? -9.428 -14.396 2.137 1.00 87.94 81 ALA A O 1
ATOM 624 N N . SER A 1 82 ? -7.942 -13.147 3.267 1.00 73.94 82 SER A N 1
ATOM 625 C CA . SER A 1 82 ? -7.351 -14.255 4.029 1.00 73.94 82 SER A CA 1
ATOM 626 C C . SER A 1 82 ? -7.878 -14.213 5.467 1.00 73.94 82 SER A C 1
ATOM 628 O O . SER A 1 82 ? -7.373 -13.415 6.260 1.00 73.94 82 SER A O 1
ATOM 630 N N . PRO A 1 83 ? -8.879 -15.039 5.830 1.00 56.31 83 PRO A N 1
ATOM 631 C CA . PRO A 1 83 ? -9.215 -15.235 7.231 1.00 56.31 83 PRO A CA 1
ATOM 632 C C . PRO A 1 83 ? -7.981 -15.823 7.917 1.00 56.31 83 PRO A C 1
ATOM 634 O O . PRO A 1 83 ? -7.385 -16.771 7.404 1.00 56.31 83 PRO A O 1
ATOM 637 N N . ARG A 1 84 ? -7.567 -15.211 9.025 1.00 56.09 84 ARG A N 1
ATOM 638 C CA . ARG A 1 84 ? -6.530 -15.774 9.892 1.00 56.09 84 ARG A CA 1
ATOM 639 C C . ARG A 1 84 ? -6.958 -17.106 10.485 1.00 56.09 84 ARG A C 1
ATOM 641 O O . ARG A 1 84 ? -8.154 -17.217 10.834 1.00 56.09 84 ARG A O 1
#